Protein AF-A0A9E5YNF4-F1 (afdb_monomer_lite)

Structure (mmCIF, N/CA/C/O backbone):
data_AF-A0A9E5YNF4-F1
#
_entry.id   AF-A0A9E5YNF4-F1
#
loop_
_atom_site.group_PDB
_atom_site.id
_atom_site.type_symbol
_atom_site.label_atom_id
_atom_site.label_alt_id
_atom_site.label_comp_id
_atom_site.label_asym_id
_atom_site.label_entity_id
_atom_site.label_seq_id
_atom_site.pdbx_PDB_ins_code
_atom_site.Cartn_x
_atom_site.Cartn_y
_atom_site.Cartn_z
_atom_site.occupancy
_atom_site.B_iso_or_equiv
_atom_site.auth_seq_id
_atom_site.auth_comp_id
_atom_site.auth_asym_id
_atom_site.auth_atom_id
_atom_site.pdbx_PDB_model_num
ATOM 1 N N . MET A 1 1 ? 11.296 -11.080 -17.686 1.00 63.84 1 MET A N 1
ATOM 2 C CA . MET A 1 1 ? 10.671 -11.104 -16.338 1.00 63.84 1 MET A CA 1
ATOM 3 C C . MET A 1 1 ? 10.098 -12.487 -16.003 1.00 63.84 1 MET A C 1
ATOM 5 O O . MET A 1 1 ? 9.251 -12.990 -16.740 1.00 63.84 1 MET A O 1
ATOM 9 N N . ASN A 1 2 ? 10.604 -13.131 -14.949 1.00 72.62 2 ASN A N 1
ATOM 10 C CA . ASN A 1 2 ? 10.258 -14.499 -14.532 1.00 72.62 2 ASN A CA 1
ATOM 11 C C . ASN A 1 2 ? 9.331 -14.498 -13.288 1.00 72.62 2 ASN A C 1
ATOM 13 O O . ASN A 1 2 ? 9.067 -13.458 -12.692 1.00 72.62 2 ASN A O 1
ATOM 17 N N . ILE A 1 3 ? 8.833 -15.669 -12.870 1.00 79.69 3 ILE A N 1
ATOM 18 C CA . ILE A 1 3 ? 8.015 -15.821 -11.646 1.00 79.69 3 ILE A CA 1
ATOM 19 C C . ILE A 1 3 ? 8.727 -15.280 -10.386 1.00 79.69 3 ILE A C 1
ATOM 21 O O . ILE A 1 3 ? 8.069 -14.812 -9.458 1.00 79.69 3 ILE A O 1
ATOM 25 N N . ASN A 1 4 ? 10.065 -15.300 -10.358 1.00 82.00 4 ASN A N 1
ATOM 26 C CA . ASN A 1 4 ? 10.850 -14.837 -9.216 1.00 82.00 4 ASN A CA 1
ATOM 27 C C . ASN A 1 4 ? 10.740 -13.322 -9.036 1.00 82.00 4 ASN A C 1
ATOM 29 O O . ASN A 1 4 ? 10.733 -12.870 -7.899 1.00 82.00 4 ASN A O 1
ATOM 33 N N . ASP A 1 5 ? 10.573 -12.554 -10.113 1.00 79.50 5 ASP A N 1
ATOM 34 C CA . ASP A 1 5 ? 10.399 -11.099 -10.046 1.00 79.50 5 ASP A CA 1
ATOM 35 C C . ASP A 1 5 ? 9.071 -10.716 -9.379 1.00 79.50 5 ASP A C 1
ATOM 37 O O . ASP A 1 5 ? 9.004 -9.765 -8.600 1.00 79.50 5 ASP A O 1
ATOM 41 N N . ILE A 1 6 ? 8.016 -11.498 -9.632 1.00 84.50 6 ILE A N 1
ATOM 42 C CA . ILE A 1 6 ? 6.702 -11.331 -8.994 1.00 84.50 6 ILE A CA 1
ATOM 43 C C . ILE A 1 6 ? 6.773 -11.729 -7.517 1.00 84.50 6 ILE A C 1
ATOM 45 O O . ILE A 1 6 ? 6.247 -11.020 -6.660 1.00 84.50 6 ILE A O 1
ATOM 49 N N . LEU A 1 7 ? 7.437 -12.847 -7.204 1.00 87.75 7 LEU A N 1
ATOM 50 C CA . LEU A 1 7 ? 7.626 -13.299 -5.823 1.00 87.75 7 LEU A CA 1
ATOM 51 C C . LEU A 1 7 ? 8.482 -12.316 -5.018 1.00 87.75 7 LEU A C 1
ATOM 53 O O . LEU A 1 7 ? 8.137 -11.988 -3.883 1.00 87.75 7 LEU A O 1
ATOM 57 N N . LEU A 1 8 ? 9.564 -11.814 -5.614 1.00 89.25 8 LEU A N 1
ATOM 58 C CA . LEU A 1 8 ? 10.432 -10.806 -5.020 1.00 89.25 8 LEU A CA 1
ATOM 59 C C . LEU A 1 8 ? 9.671 -9.496 -4.815 1.00 89.25 8 LEU A C 1
ATOM 61 O O . LEU A 1 8 ? 9.713 -8.946 -3.719 1.00 89.25 8 LEU A O 1
ATOM 65 N N . GLY A 1 9 ? 8.926 -9.034 -5.823 1.00 91.31 9 GLY A N 1
ATOM 66 C CA . GLY A 1 9 ? 8.066 -7.858 -5.713 1.00 91.31 9 GLY A CA 1
ATOM 67 C C . GLY A 1 9 ? 7.048 -8.001 -4.583 1.00 91.31 9 GLY A C 1
ATOM 68 O O . GLY A 1 9 ? 6.953 -7.124 -3.725 1.00 91.31 9 GLY A O 1
ATOM 69 N N . GLY A 1 10 ? 6.350 -9.137 -4.511 1.00 93.00 10 GLY A N 1
ATOM 70 C CA . GLY A 1 10 ? 5.422 -9.445 -3.424 1.00 93.00 10 GLY A CA 1
ATOM 71 C C . GLY A 1 10 ? 6.093 -9.440 -2.048 1.00 93.00 10 GLY A C 1
ATOM 72 O O . GLY A 1 10 ? 5.582 -8.815 -1.119 1.00 93.00 10 GLY A O 1
ATOM 73 N N . GLY A 1 11 ? 7.263 -10.072 -1.922 1.00 93.94 11 GLY A N 1
ATOM 74 C CA . GLY A 1 11 ? 8.047 -10.093 -0.685 1.00 93.94 11 GLY A CA 1
ATOM 75 C C . GLY A 1 11 ? 8.510 -8.703 -0.246 1.00 93.94 11 GLY A C 1
ATOM 76 O O . GLY A 1 11 ? 8.335 -8.337 0.916 1.00 93.94 11 GLY A O 1
ATOM 77 N N . VAL A 1 12 ? 9.031 -7.896 -1.174 1.00 94.19 12 VAL A N 1
ATOM 78 C CA . VAL A 1 12 ? 9.398 -6.491 -0.929 1.00 94.19 12 VAL A CA 1
ATOM 79 C C . VAL A 1 12 ? 8.176 -5.688 -0.491 1.00 94.19 12 VAL A C 1
ATOM 81 O O . VAL A 1 12 ? 8.258 -4.930 0.473 1.00 94.19 12 VAL A O 1
ATOM 84 N N . GLY A 1 13 ? 7.029 -5.890 -1.142 1.00 95.81 13 GLY A N 1
ATOM 85 C CA . GLY A 1 13 ? 5.778 -5.241 -0.770 1.00 95.81 13 GLY A CA 1
ATOM 86 C C . GLY A 1 13 ? 5.359 -5.557 0.669 1.00 95.81 13 GLY A C 1
ATOM 87 O O . GLY A 1 13 ? 5.119 -4.647 1.462 1.00 95.81 13 GLY A O 1
ATOM 88 N N . VAL A 1 14 ? 5.347 -6.835 1.051 1.00 96.31 14 VAL A N 1
ATOM 89 C CA . VAL A 1 14 ? 5.034 -7.247 2.431 1.00 96.31 14 VAL A CA 1
ATOM 90 C C . VAL A 1 14 ? 6.028 -6.667 3.434 1.00 96.31 14 VAL A C 1
ATOM 92 O O . VAL A 1 14 ? 5.612 -6.204 4.493 1.00 96.31 14 VAL A O 1
ATOM 95 N N . LEU A 1 15 ? 7.327 -6.662 3.119 1.00 95.69 15 LEU A N 1
ATOM 96 C CA . LEU A 1 15 ? 8.353 -6.106 4.003 1.00 95.69 15 LEU A CA 1
ATOM 97 C C . LEU A 1 15 ? 8.167 -4.604 4.222 1.00 95.69 15 LEU A C 1
ATOM 99 O O . LEU A 1 15 ? 8.231 -4.149 5.361 1.00 95.69 15 LEU A O 1
ATOM 103 N N . ILE A 1 16 ? 7.904 -3.838 3.162 1.00 95.19 16 ILE A N 1
ATOM 104 C CA . ILE A 1 16 ? 7.640 -2.399 3.276 1.00 95.19 16 ILE A CA 1
ATOM 105 C C . ILE A 1 16 ? 6.384 -2.161 4.115 1.00 95.19 16 ILE A C 1
ATOM 107 O O . ILE A 1 16 ? 6.429 -1.366 5.050 1.00 95.19 16 ILE A O 1
ATOM 111 N N . ALA A 1 17 ? 5.294 -2.881 3.841 1.00 94.94 17 ALA A N 1
ATOM 112 C CA . ALA A 1 17 ? 4.068 -2.784 4.630 1.00 94.94 17 ALA A CA 1
ATOM 113 C C . ALA A 1 17 ? 4.311 -3.131 6.112 1.00 94.94 17 ALA A C 1
ATOM 115 O O . ALA A 1 17 ? 3.874 -2.425 7.016 1.00 94.94 17 ALA A O 1
ATOM 116 N N . LEU A 1 18 ? 5.095 -4.173 6.396 1.00 94.44 18 LEU A N 1
ATOM 117 C CA . LEU A 1 18 ? 5.461 -4.523 7.766 1.00 94.44 18 LEU A CA 1
ATOM 118 C C . LEU A 1 18 ? 6.258 -3.403 8.450 1.00 94.44 18 LEU A C 1
ATOM 120 O O . LEU A 1 18 ? 5.953 -3.056 9.590 1.00 94.44 18 LEU A O 1
ATOM 124 N N . LEU A 1 19 ? 7.246 -2.819 7.763 1.00 93.12 19 LEU A N 1
ATOM 125 C CA . LEU A 1 19 ? 8.035 -1.693 8.277 1.00 93.12 19 LEU A CA 1
ATOM 126 C C . LEU A 1 19 ? 7.153 -0.478 8.581 1.00 93.12 19 LEU A C 1
ATOM 128 O O . LEU A 1 19 ? 7.308 0.153 9.626 1.00 93.12 19 LEU A O 1
ATOM 132 N N . LEU A 1 20 ? 6.206 -0.185 7.692 1.00 91.31 20 LEU A N 1
ATOM 133 C CA . LEU A 1 20 ? 5.230 0.888 7.844 1.00 91.31 20 LEU A CA 1
ATOM 134 C C . LEU A 1 20 ? 4.258 0.639 9.009 1.00 91.31 20 LEU A C 1
ATOM 136 O O . LEU A 1 20 ? 3.861 1.588 9.684 1.00 91.31 20 LEU A O 1
ATOM 140 N N . ALA A 1 21 ? 3.943 -0.619 9.315 1.00 89.94 21 ALA A N 1
ATOM 141 C CA . ALA A 1 21 ? 3.097 -0.991 10.445 1.00 89.94 21 ALA A CA 1
ATOM 142 C C . ALA A 1 21 ? 3.811 -0.951 11.814 1.00 89.94 21 ALA A C 1
ATOM 144 O O . ALA A 1 21 ? 3.140 -0.879 12.848 1.00 89.94 21 ALA A O 1
ATOM 145 N N . LEU A 1 22 ? 5.153 -0.977 11.860 1.00 88.62 22 LEU A N 1
ATOM 146 C CA . LEU A 1 22 ? 5.916 -1.029 13.118 1.00 88.62 22 LEU A CA 1
ATOM 147 C C . LEU A 1 22 ? 5.548 0.073 14.126 1.00 88.62 22 LEU A C 1
ATOM 149 O O . LEU A 1 22 ? 5.360 -0.261 15.297 1.00 88.62 22 LEU A O 1
ATOM 153 N N . PRO A 1 23 ? 5.406 1.361 13.749 1.00 83.88 23 PRO A N 1
ATOM 154 C CA . PRO A 1 23 ? 5.034 2.404 14.702 1.00 83.88 23 PRO A CA 1
ATOM 155 C C . PRO A 1 23 ? 3.694 2.126 15.393 1.00 83.88 23 PRO A C 1
ATOM 157 O O . PRO A 1 23 ? 3.573 2.345 16.598 1.00 83.88 23 PRO A O 1
ATOM 160 N N . ALA A 1 24 ? 2.710 1.600 14.657 1.00 81.75 24 ALA A N 1
ATOM 161 C CA . ALA A 1 24 ? 1.410 1.231 15.210 1.00 81.75 24 ALA A CA 1
ATOM 162 C C . ALA A 1 24 ? 1.519 0.015 16.144 1.00 81.75 24 ALA A C 1
ATOM 164 O O . ALA A 1 24 ? 0.991 0.047 17.255 1.00 81.75 24 ALA A O 1
ATOM 165 N N . LEU A 1 25 ? 2.298 -1.004 15.760 1.00 83.31 25 LEU A N 1
ATOM 166 C CA . LEU A 1 25 ? 2.580 -2.165 16.612 1.00 83.31 25 LEU A CA 1
ATOM 167 C C . LEU A 1 25 ? 3.254 -1.760 17.932 1.00 83.31 25 LEU A C 1
ATOM 169 O O . LEU A 1 25 ? 2.829 -2.185 19.007 1.00 83.31 25 LEU A O 1
ATOM 173 N N . PHE A 1 26 ? 4.267 -0.891 17.878 1.00 83.19 26 PHE A N 1
ATOM 174 C CA . PHE A 1 26 ? 4.930 -0.379 19.079 1.00 83.19 26 PHE A CA 1
ATOM 175 C C . PHE A 1 26 ? 4.004 0.495 19.933 1.00 83.19 26 PHE A C 1
ATOM 177 O O . PHE A 1 26 ? 4.095 0.457 21.164 1.00 83.19 26 PHE A O 1
ATOM 184 N N . ALA A 1 27 ? 3.125 1.289 19.318 1.00 78.50 27 ALA A N 1
ATOM 185 C CA . ALA A 1 27 ? 2.148 2.099 20.042 1.00 78.50 27 ALA A CA 1
ATOM 186 C C . ALA A 1 27 ? 1.145 1.228 20.819 1.00 78.50 27 ALA A C 1
ATOM 188 O O . ALA A 1 27 ? 0.874 1.521 21.991 1.00 78.50 27 ALA A O 1
ATOM 189 N N . GLU A 1 28 ? 0.670 0.138 20.209 1.00 77.00 28 GLU A N 1
ATOM 190 C CA . GLU A 1 28 ? -0.210 -0.839 20.856 1.00 77.00 28 GLU A CA 1
ATOM 191 C C . GLU A 1 28 ? 0.503 -1.577 21.996 1.00 77.00 28 GLU A C 1
ATOM 193 O O . GLU A 1 28 ? -0.007 -1.638 23.117 1.00 77.00 28 GLU A O 1
ATOM 198 N N . MET A 1 29 ? 1.718 -2.090 21.758 1.00 78.06 29 MET A N 1
ATOM 199 C CA . MET A 1 29 ? 2.494 -2.805 22.784 1.00 78.06 29 MET A CA 1
ATOM 200 C C . MET A 1 29 ? 2.724 -1.952 24.037 1.00 78.06 29 MET A C 1
ATOM 202 O O . MET A 1 29 ? 2.690 -2.458 25.158 1.00 78.06 29 MET A O 1
ATOM 206 N N . ASN A 1 30 ? 2.915 -0.645 23.853 1.00 75.50 30 ASN A N 1
ATOM 207 C CA . ASN A 1 30 ? 3.113 0.305 24.944 1.00 75.50 30 ASN A CA 1
ATOM 208 C C . ASN A 1 30 ? 1.797 0.836 25.545 1.00 75.50 30 ASN A C 1
ATOM 210 O O . ASN A 1 30 ? 1.842 1.759 26.361 1.00 75.50 30 ASN A O 1
ATOM 214 N N . ARG A 1 31 ? 0.633 0.291 25.146 1.00 65.38 31 ARG A N 1
ATOM 215 C CA . ARG A 1 31 ? -0.723 0.722 25.550 1.00 65.38 31 ARG A CA 1
ATOM 216 C C . ARG A 1 31 ? -0.991 2.222 25.357 1.00 65.38 31 ARG A C 1
ATOM 218 O O . ARG A 1 31 ? -1.892 2.782 25.981 1.00 65.38 31 ARG A O 1
ATOM 225 N N . LYS A 1 32 ? -0.214 2.894 24.501 1.00 56.78 32 LYS A N 1
ATOM 226 C CA . LYS A 1 32 ? -0.373 4.328 24.211 1.00 56.78 32 LYS A CA 1
ATOM 227 C C . LYS A 1 32 ? -1.483 4.592 23.188 1.00 56.78 32 LYS A C 1
ATOM 229 O O . LYS A 1 32 ? -1.906 5.736 23.065 1.00 56.78 32 LYS A O 1
ATOM 234 N N . ALA A 1 33 ? -1.978 3.554 22.513 1.00 51.44 33 ALA A N 1
ATOM 235 C CA . ALA A 1 33 ? -3.025 3.639 21.494 1.00 51.44 33 ALA A CA 1
ATOM 236 C C . ALA A 1 33 ? -4.463 3.758 22.051 1.00 51.44 33 ALA A C 1
ATOM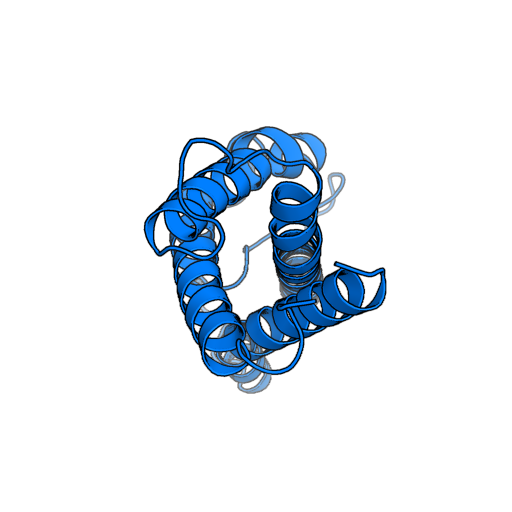 238 O O . ALA A 1 33 ? -5.370 4.123 21.314 1.00 51.44 33 ALA A O 1
ATOM 239 N N . HIS A 1 34 ? -4.693 3.572 23.361 1.00 45.09 34 HIS A N 1
ATOM 240 C CA . HIS A 1 34 ? -6.039 3.575 23.973 1.00 45.09 34 HIS A CA 1
ATOM 241 C C . HIS A 1 34 ? -6.788 4.928 23.989 1.00 45.09 34 HIS A C 1
ATOM 243 O O . HIS A 1 34 ? -7.777 5.083 24.707 1.00 45.09 34 HIS A O 1
ATOM 249 N N . LYS A 1 35 ? -6.354 5.937 23.228 1.00 42.25 35 LYS A N 1
ATOM 250 C CA . LYS A 1 35 ? -7.050 7.228 23.135 1.00 42.25 35 LYS A CA 1
ATOM 251 C C . LYS A 1 35 ? -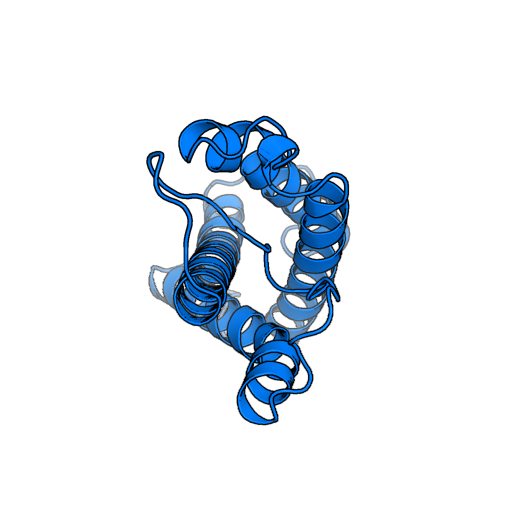7.171 7.708 21.691 1.00 42.25 35 LYS A C 1
ATOM 253 O O . LYS A 1 35 ? -6.535 8.687 21.322 1.00 42.25 35 LYS A O 1
ATOM 258 N N . GLY A 1 36 ? -8.021 7.031 20.916 1.00 42.78 36 GLY A N 1
ATOM 259 C CA . GLY A 1 36 ? -8.704 7.597 19.741 1.00 42.78 36 GLY A CA 1
ATOM 260 C C . GLY A 1 36 ? -7.803 8.222 18.676 1.00 42.78 36 GLY A C 1
ATOM 261 O O . GLY A 1 36 ? -8.202 9.195 18.039 1.00 42.78 36 GLY A O 1
ATOM 262 N N . GLY A 1 37 ? -6.577 7.723 18.536 1.00 46.28 37 GLY A N 1
ATOM 263 C CA . GLY A 1 37 ? -5.603 8.239 17.591 1.00 46.28 37 GLY A CA 1
ATOM 264 C C . GLY A 1 37 ? -5.473 7.285 16.422 1.00 46.28 37 GLY A C 1
ATOM 265 O O . GLY A 1 37 ? -4.830 6.251 16.569 1.00 46.28 37 GLY A O 1
ATOM 266 N N . SER A 1 38 ? -6.059 7.675 15.292 1.00 51.53 38 SER A N 1
ATOM 267 C CA . SER A 1 38 ? -5.855 7.073 13.976 1.00 51.53 38 SER A CA 1
ATOM 268 C C . SER A 1 38 ? -4.394 6.645 13.794 1.00 51.53 38 SER A C 1
ATOM 270 O O . SER A 1 38 ? -3.452 7.448 13.873 1.00 51.53 38 SER A O 1
ATOM 272 N N . HIS A 1 39 ? -4.187 5.346 13.593 1.00 61.22 39 HIS A N 1
ATOM 273 C CA . HIS A 1 39 ? -2.919 4.858 13.090 1.00 61.22 39 HIS A CA 1
ATOM 274 C C . HIS A 1 39 ? -2.875 5.264 11.622 1.00 61.22 39 HIS A C 1
ATOM 276 O O . HIS A 1 39 ? -3.347 4.523 10.779 1.00 61.22 39 HIS A O 1
ATOM 282 N N . ILE A 1 40 ? -2.286 6.424 11.311 1.00 56.38 40 ILE A N 1
ATOM 283 C CA . ILE A 1 40 ? -2.206 7.011 9.951 1.00 56.38 40 ILE A CA 1
ATOM 284 C C . ILE A 1 40 ? -1.792 5.996 8.858 1.00 56.38 40 ILE A C 1
ATOM 286 O O . ILE A 1 40 ? -2.030 6.219 7.673 1.00 56.38 40 ILE A O 1
ATOM 290 N N . VAL A 1 41 ? -1.163 4.888 9.255 1.00 67.75 41 VAL A N 1
ATOM 291 C CA . VAL A 1 41 ? -0.578 3.868 8.387 1.00 67.75 41 VAL A CA 1
ATOM 292 C C . VAL A 1 41 ? -1.358 2.539 8.359 1.00 67.75 41 VAL A C 1
ATOM 294 O O . VAL A 1 41 ? -1.166 1.738 7.443 1.00 67.75 41 VAL A O 1
ATOM 297 N N . LEU A 1 42 ? -2.243 2.279 9.328 1.00 76.62 42 LEU A N 1
ATOM 298 C CA . LEU A 1 42 ? -3.059 1.062 9.379 1.00 76.62 42 LEU A CA 1
ATOM 299 C C . LEU A 1 42 ? -4.544 1.423 9.286 1.00 76.62 42 LEU A C 1
ATOM 301 O O . LEU A 1 42 ? -4.993 2.271 10.048 1.00 76.62 42 LEU A O 1
ATOM 305 N N . PRO A 1 43 ? -5.324 0.757 8.417 1.00 71.56 43 PRO A N 1
ATOM 306 C CA . PRO A 1 43 ? -6.757 0.992 8.362 1.00 71.56 43 PRO A CA 1
ATOM 307 C C . PRO A 1 43 ? -7.408 0.574 9.686 1.00 71.56 43 PRO A C 1
ATOM 309 O O . PRO A 1 43 ? -7.301 -0.583 10.102 1.00 71.56 43 PRO A O 1
ATOM 312 N N . ASP A 1 44 ? -8.084 1.521 10.330 1.00 73.94 44 ASP A N 1
ATOM 313 C CA . ASP A 1 44 ? -8.772 1.325 11.604 1.00 73.94 44 ASP A CA 1
ATOM 314 C C . ASP A 1 44 ? -10.182 0.734 11.397 1.00 73.94 44 ASP A C 1
ATOM 316 O O . ASP A 1 44 ? -11.169 1.443 11.183 1.00 73.94 44 ASP A O 1
ATOM 320 N N . VAL A 1 45 ? -10.265 -0.600 11.363 1.00 76.00 45 VAL A N 1
ATOM 321 C CA . VAL A 1 45 ? -11.503 -1.346 11.080 1.00 76.00 45 VAL A CA 1
ATOM 322 C C . VAL A 1 45 ? -12.139 -1.819 12.385 1.00 76.00 45 VAL A C 1
ATOM 324 O O . VAL A 1 45 ? -11.698 -2.798 12.981 1.00 76.00 45 VAL A O 1
ATOM 327 N N . HIS A 1 46 ? -13.219 -1.167 12.800 1.00 78.88 46 HIS A N 1
ATOM 328 C CA . HIS A 1 46 ? -13.925 -1.412 14.056 1.00 78.88 46 HIS A CA 1
ATOM 329 C C . HIS A 1 46 ? -15.037 -2.459 13.932 1.00 78.88 46 HIS A C 1
ATOM 331 O O . HIS A 1 46 ? -15.496 -3.020 14.938 1.00 78.88 46 HIS A O 1
ATOM 337 N N . SER A 1 47 ? -15.502 -2.727 12.711 1.00 76.81 47 SER A N 1
ATOM 338 C CA . SER A 1 47 ? -16.541 -3.716 12.451 1.00 76.81 47 SER A CA 1
ATOM 339 C C . SER A 1 47 ? -16.196 -4.640 11.288 1.00 76.81 47 SER A C 1
ATOM 341 O O . SER A 1 47 ? -15.679 -4.221 10.258 1.00 76.81 47 SER A O 1
ATOM 343 N N . PHE A 1 48 ? -16.493 -5.931 11.438 1.00 80.94 48 PHE A N 1
ATOM 344 C CA . PHE A 1 48 ? -16.324 -6.907 10.363 1.00 80.94 48 PHE A CA 1
ATOM 345 C C . PHE A 1 48 ? -17.454 -7.934 10.409 1.00 80.94 48 PHE A C 1
ATOM 347 O O . PHE A 1 48 ? -17.776 -8.470 11.471 1.00 80.94 48 PHE A O 1
ATOM 354 N N . LEU A 1 49 ? -18.095 -8.182 9.261 1.00 79.50 49 LEU A N 1
ATOM 355 C CA . LEU A 1 49 ? -19.221 -9.121 9.120 1.00 79.50 49 LEU A CA 1
ATOM 356 C C . LEU A 1 49 ? -20.359 -8.898 10.141 1.00 79.50 49 LEU A C 1
ATOM 358 O O . LEU A 1 49 ? -20.946 -9.844 10.662 1.00 79.50 49 LEU A O 1
ATOM 362 N N . GLY A 1 50 ? -20.667 -7.635 10.450 1.00 74.81 50 GLY A N 1
ATOM 363 C CA . GLY A 1 50 ? -21.745 -7.267 11.377 1.00 74.81 50 GLY A CA 1
ATOM 364 C C . GLY A 1 50 ? -21.402 -7.416 12.864 1.00 74.81 50 GLY A C 1
ATOM 365 O O . GLY A 1 50 ? -22.247 -7.124 13.711 1.00 74.81 50 GLY A O 1
ATOM 366 N N . ARG A 1 51 ? -20.172 -7.820 13.205 1.00 84.75 51 ARG A N 1
ATOM 367 C CA . ARG A 1 51 ? -19.673 -7.876 14.583 1.00 84.75 51 ARG A CA 1
ATOM 368 C C . ARG A 1 51 ? -18.745 -6.692 14.863 1.00 84.75 51 ARG A C 1
ATOM 370 O O . ARG A 1 51 ? -17.880 -6.371 14.052 1.00 84.75 51 ARG A O 1
ATOM 377 N N . LYS A 1 52 ? -18.900 -6.078 16.041 1.00 85.19 52 LYS A N 1
ATOM 378 C CA . LYS A 1 52 ? -17.923 -5.119 16.577 1.00 85.19 52 LYS A CA 1
ATOM 379 C C . LYS A 1 52 ? -16.684 -5.858 17.074 1.00 85.19 52 LYS A C 1
ATOM 381 O O . LYS A 1 52 ? -16.812 -6.852 17.796 1.00 85.19 52 LYS A O 1
ATOM 386 N N . LEU A 1 53 ? -15.522 -5.367 16.677 1.00 83.88 53 LEU A N 1
ATOM 387 C CA . LEU A 1 53 ? -14.228 -5.932 17.031 1.00 83.88 53 LEU A CA 1
ATOM 388 C C . LEU A 1 53 ? -13.717 -5.332 18.347 1.00 83.88 53 LEU A C 1
ATOM 390 O O . LEU A 1 53 ? -14.030 -4.193 18.690 1.00 83.88 53 LEU A O 1
ATOM 394 N N . GLN A 1 54 ? -12.959 -6.121 19.104 1.00 84.38 54 GLN A N 1
ATOM 395 C CA . GLN A 1 54 ? -12.157 -5.630 20.229 1.00 84.38 54 GLN A CA 1
ATOM 396 C C . GLN A 1 54 ? -10.881 -4.954 19.712 1.00 84.38 54 GLN A C 1
ATOM 398 O O . GLN A 1 54 ? -10.394 -5.336 18.656 1.00 84.38 54 GLN A O 1
ATOM 403 N N . ASP A 1 55 ? -10.268 -4.053 20.482 1.00 78.00 55 ASP A N 1
ATOM 404 C CA . ASP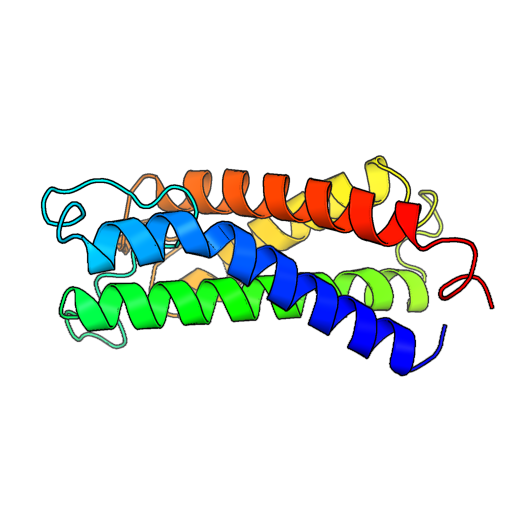 A 1 55 ? -9.057 -3.302 20.086 1.00 78.00 55 ASP A CA 1
ATOM 405 C C . ASP A 1 55 ? -7.951 -4.188 19.470 1.00 78.00 55 ASP A C 1
ATOM 407 O O . ASP A 1 55 ? -7.376 -3.879 18.429 1.00 78.00 55 ASP A O 1
ATOM 411 N N . ARG A 1 56 ? -7.707 -5.370 20.054 1.00 80.06 56 ARG A N 1
ATOM 412 C CA . ARG A 1 56 ? -6.729 -6.336 19.519 1.00 80.06 56 ARG A CA 1
ATOM 413 C C . ARG A 1 56 ? -7.141 -6.939 18.175 1.00 80.06 56 ARG A C 1
ATOM 415 O O . ARG A 1 56 ? -6.281 -7.233 17.350 1.00 80.06 56 ARG A O 1
ATOM 422 N N . GLU A 1 57 ? -8.436 -7.175 17.984 1.00 84.88 57 GLU A N 1
ATOM 423 C CA . GLU A 1 57 ? -9.000 -7.692 16.734 1.00 84.88 57 GLU A CA 1
ATOM 424 C C . GLU A 1 57 ? -8.949 -6.617 15.637 1.00 84.88 57 GLU A C 1
ATOM 426 O O . GLU A 1 57 ? -8.625 -6.943 14.497 1.00 84.88 57 GLU A O 1
ATOM 431 N N . VAL A 1 58 ? -9.185 -5.349 15.998 1.00 83.31 58 VAL A N 1
ATOM 432 C CA . VAL A 1 58 ? -9.042 -4.181 15.114 1.00 83.31 58 VAL A CA 1
ATOM 433 C C . VAL A 1 58 ? -7.610 -4.082 14.593 1.00 83.31 58 VAL A C 1
ATOM 435 O O . VAL A 1 58 ? -7.397 -4.080 13.381 1.00 83.31 58 VAL A O 1
ATOM 438 N N . LEU A 1 59 ? -6.613 -4.109 15.487 1.00 83.62 59 LEU A N 1
ATOM 439 C CA . LEU A 1 59 ? -5.207 -4.072 15.080 1.00 83.62 59 LEU A CA 1
ATOM 440 C C . LEU A 1 59 ? -4.831 -5.273 14.207 1.00 83.62 59 LEU A C 1
ATOM 442 O O . LEU A 1 59 ? -4.169 -5.104 13.185 1.00 83.62 59 LEU A O 1
ATOM 446 N N . ALA A 1 60 ? -5.225 -6.487 14.603 1.00 87.50 60 ALA A N 1
ATOM 447 C CA . ALA A 1 60 ? -4.885 -7.696 13.859 1.00 87.50 60 ALA A CA 1
ATOM 448 C C . ALA A 1 60 ? -5.476 -7.676 12.441 1.00 87.50 60 ALA A C 1
ATOM 450 O O . ALA A 1 60 ? -4.784 -8.025 11.482 1.00 87.50 60 ALA A O 1
ATOM 451 N N . LEU A 1 61 ? -6.731 -7.241 12.298 1.00 88.12 61 LEU A N 1
ATOM 452 C CA . LEU A 1 61 ? -7.390 -7.134 11.001 1.00 88.12 61 LEU A CA 1
ATOM 453 C C . LEU A 1 61 ? -6.807 -5.991 10.162 1.00 88.12 61 LEU A C 1
ATOM 455 O O . LEU A 1 61 ? -6.517 -6.201 8.985 1.00 88.12 61 LEU A O 1
ATOM 459 N N . GLY A 1 62 ? -6.582 -4.818 10.758 1.00 87.38 62 GLY A N 1
ATOM 460 C CA . GLY A 1 62 ? -5.956 -3.678 10.089 1.00 87.38 62 GLY A CA 1
ATOM 461 C C . GLY A 1 62 ? -4.554 -4.016 9.577 1.00 87.38 62 GLY A C 1
ATOM 462 O O . GLY A 1 62 ? -4.236 -3.759 8.415 1.00 87.38 62 GLY A O 1
ATOM 463 N N . LEU A 1 63 ? -3.748 -4.698 10.399 1.00 90.81 63 LEU A N 1
ATOM 464 C CA . LEU A 1 63 ? -2.438 -5.219 10.011 1.00 90.81 63 LEU A CA 1
ATOM 465 C C . LEU A 1 63 ? -2.552 -6.232 8.869 1.00 90.81 63 LEU A C 1
ATOM 467 O O . LEU A 1 63 ? -1.813 -6.128 7.895 1.00 90.81 63 LEU A O 1
ATOM 471 N N . LEU A 1 64 ? -3.472 -7.195 8.958 1.00 92.31 64 LEU A N 1
ATOM 472 C CA . LEU A 1 64 ? -3.668 -8.190 7.904 1.00 92.31 64 LEU A CA 1
ATOM 473 C C . LEU A 1 64 ? -4.034 -7.527 6.570 1.00 92.31 64 LEU A C 1
ATOM 475 O O . LEU A 1 64 ? -3.417 -7.831 5.551 1.00 92.31 64 LEU A O 1
ATOM 479 N N . ILE A 1 65 ? -4.997 -6.602 6.574 1.00 90.81 65 ILE A N 1
ATOM 480 C CA . ILE A 1 65 ? -5.408 -5.854 5.379 1.00 90.81 65 ILE A CA 1
ATOM 481 C C . ILE A 1 65 ? -4.225 -5.062 4.818 1.00 90.81 65 ILE A C 1
ATOM 483 O O . ILE A 1 65 ? -3.986 -5.102 3.614 1.00 90.81 65 ILE A O 1
ATOM 487 N N . HIS A 1 66 ? -3.460 -4.387 5.675 1.00 93.12 66 HIS A N 1
ATOM 488 C CA . HIS A 1 66 ? -2.295 -3.608 5.270 1.00 93.12 66 HIS A CA 1
ATOM 489 C C . HIS A 1 66 ? -1.195 -4.480 4.640 1.00 93.12 66 HIS A C 1
ATOM 491 O O . HIS A 1 66 ? -0.680 -4.153 3.571 1.00 93.12 66 HIS A O 1
ATOM 497 N N . LEU A 1 67 ? -0.875 -5.628 5.245 1.00 95.12 67 LEU A N 1
ATOM 498 C CA . LEU A 1 67 ? 0.104 -6.575 4.703 1.00 95.12 67 LEU A CA 1
ATOM 499 C C . LEU A 1 67 ? -0.363 -7.181 3.374 1.00 95.12 67 LEU A C 1
ATOM 501 O O . LEU A 1 67 ? 0.439 -7.313 2.450 1.00 95.12 67 LEU A O 1
ATOM 505 N N . LEU A 1 68 ? -1.651 -7.514 3.250 1.00 95.38 68 LEU A N 1
ATOM 506 C CA . LEU A 1 68 ? -2.231 -8.003 1.997 1.00 95.38 68 LEU A CA 1
ATOM 507 C C . LEU A 1 68 ? -2.250 -6.922 0.912 1.00 95.38 68 LEU A C 1
ATOM 509 O O . LEU A 1 68 ? -1.986 -7.229 -0.249 1.00 95.38 68 LEU A O 1
ATOM 513 N N . ALA A 1 69 ? -2.511 -5.664 1.271 1.00 94.12 69 ALA A N 1
ATOM 514 C CA . ALA A 1 69 ? -2.402 -4.538 0.350 1.00 94.12 69 ALA A CA 1
ATOM 515 C C . ALA A 1 69 ? -0.952 -4.354 -0.118 1.00 94.12 69 ALA A C 1
ATOM 517 O O . ALA A 1 69 ? -0.716 -4.171 -1.312 1.00 94.12 69 ALA A O 1
ATOM 518 N N . GLY A 1 70 ? 0.020 -4.486 0.790 1.00 96.12 70 GLY A N 1
ATOM 519 C CA . GLY A 1 70 ? 1.442 -4.458 0.462 1.00 96.12 70 GLY A CA 1
ATOM 520 C C . GLY A 1 70 ? 1.865 -5.592 -0.473 1.00 96.12 70 GLY A C 1
ATOM 521 O O . GLY A 1 70 ? 2.513 -5.343 -1.491 1.00 96.12 70 GLY A O 1
ATOM 522 N N . LEU A 1 71 ? 1.438 -6.823 -0.174 1.00 96.56 71 LEU A N 1
ATOM 523 C CA . LEU A 1 71 ? 1.632 -7.990 -1.036 1.00 96.56 71 LEU A CA 1
ATOM 524 C C . LEU A 1 71 ? 1.030 -7.754 -2.422 1.00 96.56 71 LEU A C 1
ATOM 526 O O . LEU A 1 71 ? 1.708 -7.940 -3.429 1.00 96.56 71 LEU A O 1
ATOM 530 N N . GLY A 1 72 ? -0.233 -7.327 -2.468 1.00 96.00 72 GLY A N 1
ATOM 531 C CA . GLY A 1 72 ? -0.949 -7.039 -3.703 1.00 96.00 72 GLY A CA 1
ATOM 532 C C . GLY A 1 72 ? -0.217 -5.993 -4.532 1.00 96.00 72 GLY A C 1
ATOM 533 O O . GLY A 1 72 ? 0.056 -6.232 -5.702 1.00 96.00 72 GLY A O 1
ATOM 534 N N . TYR A 1 73 ? 0.184 -4.877 -3.925 1.00 95.44 73 TYR A N 1
ATOM 535 C CA . TYR A 1 73 ? 0.959 -3.839 -4.603 1.00 95.44 73 TYR A CA 1
ATOM 536 C C . TYR A 1 73 ? 2.248 -4.406 -5.217 1.00 95.44 73 TYR A C 1
ATOM 538 O O . TYR A 1 73 ? 2.517 -4.206 -6.403 1.00 95.44 73 TYR A O 1
ATOM 546 N N . GLY A 1 74 ? 3.015 -5.157 -4.422 1.00 93.50 74 GLY A N 1
ATOM 547 C CA . GLY A 1 74 ? 4.287 -5.746 -4.829 1.00 93.50 74 GLY A CA 1
ATOM 548 C C . GLY A 1 74 ? 4.174 -6.829 -5.905 1.00 93.50 74 GLY A C 1
ATOM 549 O O . GLY A 1 74 ? 5.083 -6.971 -6.716 1.00 93.50 74 GLY A O 1
ATOM 550 N N . VAL A 1 75 ? 3.061 -7.564 -5.949 1.00 94.38 75 VAL A N 1
ATOM 551 C CA . VAL A 1 75 ? 2.769 -8.578 -6.977 1.00 94.38 75 VAL A CA 1
ATOM 552 C C . VAL A 1 75 ? 2.232 -7.935 -8.253 1.00 94.38 75 VAL A C 1
ATOM 554 O O . VAL A 1 75 ? 2.683 -8.248 -9.356 1.00 94.38 75 VAL A O 1
ATOM 557 N N . PHE A 1 76 ? 1.257 -7.035 -8.119 1.00 94.56 76 PHE A N 1
ATOM 558 C CA . PHE A 1 76 ? 0.537 -6.489 -9.261 1.00 94.56 76 PHE A CA 1
ATOM 559 C C . PHE A 1 76 ? 1.360 -5.459 -10.030 1.00 94.56 76 PHE A C 1
ATOM 561 O O . PHE A 1 76 ? 1.227 -5.406 -11.250 1.00 94.56 76 PHE A O 1
ATOM 568 N N . PHE A 1 77 ? 2.245 -4.687 -9.388 1.00 92.38 77 PHE A N 1
ATOM 569 C CA . PHE A 1 77 ? 3.055 -3.718 -10.129 1.00 92.38 77 PHE A CA 1
ATOM 570 C C . PHE A 1 77 ? 3.970 -4.398 -11.168 1.00 92.38 77 PHE A C 1
ATOM 572 O O . PHE A 1 77 ? 3.797 -4.118 -12.357 1.00 92.38 77 PHE A O 1
ATOM 579 N N . PRO A 1 78 ? 4.847 -5.360 -10.812 1.00 89.94 78 PRO A N 1
ATOM 580 C CA . PRO A 1 78 ? 5.628 -6.099 -11.805 1.00 89.94 78 PRO A CA 1
ATOM 581 C C . PRO A 1 78 ? 4.745 -6.829 -12.825 1.00 89.94 78 PRO A C 1
ATOM 583 O O . PRO A 1 78 ? 5.054 -6.832 -14.015 1.00 89.94 78 PRO A O 1
ATOM 586 N N . LEU A 1 79 ? 3.612 -7.401 -12.399 1.00 90.31 79 LEU A N 1
ATOM 587 C CA . LEU A 1 79 ? 2.686 -8.058 -13.324 1.00 90.31 79 LEU A CA 1
ATOM 588 C C . LEU A 1 79 ? 2.163 -7.087 -14.394 1.00 90.31 79 LEU A C 1
ATOM 590 O O . LEU A 1 79 ? 2.095 -7.447 -15.567 1.00 90.31 79 LEU A O 1
ATOM 594 N N . THR A 1 80 ? 1.841 -5.841 -14.031 1.00 90.88 80 THR A N 1
ATOM 595 C CA . THR A 1 80 ? 1.408 -4.842 -15.021 1.00 90.88 80 THR A CA 1
ATOM 596 C C . THR A 1 80 ? 2.511 -4.467 -16.014 1.00 90.88 80 THR A C 1
ATOM 598 O O . THR A 1 80 ? 2.217 -4.205 -17.182 1.00 90.88 80 THR A O 1
ATOM 601 N N . VAL A 1 81 ? 3.777 -4.501 -15.587 1.00 87.56 81 VAL A N 1
ATOM 602 C CA . VAL A 1 81 ? 4.936 -4.350 -16.480 1.00 87.56 81 VAL A CA 1
ATOM 603 C C . VAL A 1 81 ? 5.021 -5.519 -17.453 1.00 87.56 81 VAL A C 1
ATOM 605 O O . VAL A 1 81 ? 5.106 -5.295 -18.659 1.00 87.56 81 VAL A O 1
ATOM 608 N N . GLN A 1 82 ? 4.906 -6.752 -16.960 1.00 85.44 82 GLN A N 1
ATOM 609 C CA . GLN A 1 82 ? 4.940 -7.950 -17.799 1.00 85.44 82 GLN A CA 1
ATOM 610 C C . GLN A 1 82 ? 3.806 -7.983 -18.835 1.00 85.44 82 GLN A C 1
ATOM 612 O O . GLN A 1 82 ? 4.009 -8.432 -19.960 1.00 85.44 82 GLN A O 1
ATOM 617 N N . LEU A 1 83 ? 2.619 -7.499 -18.468 1.00 88.31 83 LEU A N 1
ATOM 618 C CA . LEU A 1 83 ? 1.451 -7.439 -19.349 1.00 88.31 83 LEU A CA 1
ATOM 619 C C . LEU A 1 83 ? 1.486 -6.260 -20.339 1.00 88.31 83 LEU A C 1
ATOM 621 O O . LEU A 1 83 ? 0.567 -6.119 -21.142 1.00 88.31 83 LEU A O 1
ATOM 625 N N . GLY A 1 84 ? 2.522 -5.415 -20.302 1.00 86.25 84 GLY A N 1
ATOM 626 C CA . GLY A 1 84 ? 2.679 -4.305 -21.242 1.00 86.25 84 GLY A CA 1
ATOM 627 C C . GLY A 1 84 ? 1.724 -3.132 -20.999 1.00 86.25 84 GLY A C 1
ATOM 628 O O . GLY A 1 84 ? 1.449 -2.367 -21.920 1.00 86.25 84 GLY A O 1
ATOM 629 N N . PHE A 1 85 ? 1.218 -2.940 -19.776 1.00 86.75 85 PHE A N 1
ATOM 630 C CA . PHE A 1 85 ? 0.358 -1.783 -19.478 1.00 86.75 85 PHE A CA 1
ATOM 631 C C . PHE A 1 85 ? 1.100 -0.444 -19.590 1.00 86.75 85 PHE A C 1
ATOM 633 O O . PHE A 1 85 ? 0.490 0.586 -19.869 1.00 86.75 85 PHE A O 1
ATOM 640 N N . TRP A 1 86 ? 2.422 -0.461 -19.424 1.00 86.12 86 TRP A N 1
ATOM 641 C CA . TRP A 1 86 ? 3.284 0.720 -19.445 1.00 86.12 86 TRP A CA 1
ATOM 642 C C . TRP A 1 86 ? 3.954 0.930 -20.814 1.00 86.12 86 TRP A C 1
ATOM 644 O O . TRP A 1 86 ? 5.067 1.413 -20.908 1.00 86.12 86 TRP A O 1
ATOM 654 N N . VAL A 1 87 ? 3.311 0.561 -21.925 1.00 79.06 87 VAL A N 1
ATOM 655 C CA . VAL A 1 87 ? 3.901 0.798 -23.265 1.00 79.06 87 VAL A CA 1
ATOM 656 C C . VAL A 1 87 ? 4.015 2.296 -23.584 1.00 79.06 87 VAL A C 1
ATOM 658 O O . VAL A 1 87 ? 4.927 2.712 -24.290 1.00 79.06 87 VAL A O 1
ATOM 661 N N . GLN A 1 88 ? 3.105 3.115 -23.050 1.00 83.38 88 GLN A N 1
ATOM 662 C CA . GLN A 1 88 ? 3.067 4.566 -23.287 1.00 83.38 88 GLN A CA 1
ATOM 663 C C . GLN A 1 88 ? 3.834 5.383 -22.231 1.00 83.38 88 GLN A C 1
ATOM 665 O O . GLN A 1 88 ? 3.966 6.596 -22.370 1.00 83.38 88 GLN A O 1
ATOM 670 N N . ILE A 1 89 ? 4.297 4.745 -21.153 1.00 83.00 89 ILE A N 1
ATOM 671 C CA . ILE A 1 89 ? 4.979 5.386 -20.020 1.00 83.00 89 ILE A CA 1
ATOM 672 C C . ILE A 1 89 ? 6.137 4.481 -19.628 1.00 83.00 89 ILE A C 1
ATOM 674 O O . ILE A 1 89 ? 5.897 3.323 -19.345 1.00 83.00 89 ILE A O 1
ATOM 678 N N . GLU A 1 90 ? 7.366 4.980 -19.536 1.00 84.19 90 GLU A N 1
ATOM 679 C CA . GLU A 1 90 ? 8.512 4.157 -19.129 1.00 84.19 90 GLU A CA 1
ATOM 680 C C . GLU A 1 90 ? 8.220 3.347 -17.847 1.00 84.19 90 GLU A C 1
ATOM 682 O O . GLU A 1 90 ? 7.854 3.906 -16.805 1.00 84.19 90 GLU A O 1
ATOM 687 N N . ALA A 1 91 ? 8.341 2.018 -17.932 1.00 84.62 91 ALA A N 1
ATOM 688 C CA . ALA A 1 91 ? 8.147 1.126 -16.793 1.00 84.62 91 ALA A CA 1
ATOM 689 C C . ALA A 1 91 ? 9.162 1.447 -15.686 1.00 84.62 91 ALA A C 1
ATOM 691 O O . ALA A 1 91 ? 10.293 1.817 -15.975 1.00 84.62 91 ALA A O 1
ATOM 692 N N . TYR A 1 92 ? 8.759 1.314 -14.420 1.00 85.44 92 TYR A N 1
ATOM 693 C CA . TYR A 1 92 ? 9.572 1.669 -13.242 1.00 85.44 92 TYR A CA 1
ATOM 694 C C . TYR A 1 92 ? 9.957 3.156 -13.121 1.00 85.44 92 TYR A C 1
ATOM 696 O O . TYR A 1 92 ? 10.588 3.550 -12.139 1.00 85.44 92 TYR A O 1
ATOM 704 N N . SER A 1 93 ? 9.511 4.017 -14.043 1.00 88.62 93 SER A N 1
ATOM 705 C CA . SER A 1 93 ? 9.630 5.468 -13.890 1.00 88.62 93 SER A CA 1
ATOM 706 C C . SER A 1 93 ? 8.786 5.977 -12.721 1.00 88.62 93 SER A C 1
ATOM 708 O O . SER A 1 93 ? 7.772 5.375 -12.348 1.00 88.62 93 SER A O 1
ATOM 710 N N . ALA A 1 94 ? 9.141 7.153 -12.196 1.00 88.12 94 ALA A N 1
ATOM 711 C CA . ALA A 1 94 ? 8.351 7.834 -11.170 1.00 88.12 94 ALA A CA 1
ATOM 712 C C . ALA A 1 94 ? 6.872 7.983 -11.575 1.00 88.12 94 ALA A C 1
ATOM 714 O O . ALA A 1 94 ? 5.982 7.784 -10.749 1.00 88.12 94 ALA A O 1
ATOM 715 N N . LEU A 1 95 ? 6.597 8.264 -12.855 1.00 89.88 95 LEU A N 1
ATOM 716 C CA . LEU A 1 95 ? 5.233 8.404 -13.358 1.00 89.88 95 LEU A CA 1
ATOM 717 C C . LEU A 1 95 ? 4.461 7.078 -13.305 1.00 89.88 95 LEU A C 1
ATOM 719 O O . LEU A 1 95 ? 3.320 7.069 -12.848 1.00 89.88 95 LEU A O 1
ATOM 723 N N . SER A 1 96 ? 5.078 5.961 -13.709 1.00 90.94 96 SER A N 1
ATOM 724 C CA . SER A 1 96 ? 4.436 4.638 -13.633 1.00 90.94 96 SER A CA 1
ATOM 725 C C . SER A 1 96 ? 4.072 4.260 -12.191 1.00 90.94 96 SER A C 1
ATOM 727 O O . SER A 1 96 ? 2.964 3.787 -11.933 1.00 90.94 96 SER A O 1
ATOM 729 N N . HIS A 1 97 ? 4.948 4.569 -11.229 1.00 92.12 97 HIS A N 1
ATOM 730 C CA . HIS A 1 97 ? 4.681 4.357 -9.808 1.00 92.12 97 HIS A CA 1
ATOM 731 C C . HIS A 1 97 ? 3.542 5.239 -9.288 1.00 92.12 97 HIS A C 1
ATOM 733 O O . HIS A 1 97 ? 2.674 4.736 -8.579 1.00 92.12 97 HIS A O 1
ATOM 739 N N . ILE A 1 98 ? 3.501 6.524 -9.660 1.00 94.44 98 ILE A N 1
ATOM 740 C CA . ILE A 1 98 ? 2.419 7.440 -9.264 1.00 94.44 98 ILE A CA 1
ATOM 741 C C . ILE A 1 98 ? 1.073 6.949 -9.802 1.00 94.44 98 ILE A C 1
ATOM 743 O O . ILE A 1 98 ? 0.110 6.840 -9.043 1.00 94.44 98 ILE A O 1
ATOM 747 N N . VAL A 1 99 ? 1.000 6.628 -11.097 1.00 95.12 99 VAL A N 1
ATOM 748 C CA . VAL A 1 99 ? -0.242 6.156 -11.726 1.00 95.12 99 VAL A CA 1
ATOM 749 C C . VAL A 1 99 ? -0.706 4.860 -11.071 1.00 95.12 99 VAL A C 1
ATOM 751 O O . VAL A 1 99 ? -1.872 4.747 -10.693 1.00 95.12 99 VAL A O 1
ATOM 754 N N . PHE A 1 100 ? 0.202 3.905 -10.865 1.00 95.56 100 PHE A N 1
ATOM 755 C CA . PHE A 1 100 ? -0.154 2.650 -10.220 1.00 95.56 100 PHE A CA 1
ATOM 756 C C . PHE A 1 100 ? -0.607 2.842 -8.770 1.00 95.56 100 PHE A C 1
ATOM 758 O O . PHE A 1 100 ? -1.587 2.227 -8.360 1.00 95.56 100 PHE A O 1
ATOM 765 N N . ALA A 1 101 ? 0.042 3.723 -8.006 1.00 96.56 101 ALA A N 1
ATOM 766 C CA . ALA A 1 101 ? -0.358 4.042 -6.639 1.00 96.56 101 ALA A CA 1
ATOM 767 C C . ALA A 1 101 ? -1.771 4.622 -6.567 1.00 96.56 101 ALA A C 1
ATOM 769 O O . ALA A 1 101 ? -2.564 4.206 -5.723 1.00 96.56 101 ALA A O 1
ATOM 770 N N . LEU A 1 102 ? -2.116 5.526 -7.487 1.00 97.19 102 LEU A N 1
ATOM 771 C CA . LEU A 1 102 ? -3.468 6.073 -7.594 1.00 97.19 102 LEU A CA 1
ATOM 772 C C . LEU A 1 102 ? -4.487 4.986 -7.952 1.00 97.19 102 LEU A C 1
ATOM 774 O O . LEU A 1 102 ? -5.552 4.927 -7.340 1.00 97.19 102 LEU A O 1
ATOM 778 N N . CYS A 1 103 ? -4.157 4.096 -8.892 1.00 96.88 103 CYS A N 1
ATOM 779 C CA . CYS A 1 103 ? -5.010 2.960 -9.240 1.00 96.88 103 CYS A CA 1
ATOM 780 C C . CYS A 1 103 ? -5.180 1.979 -8.072 1.00 96.88 103 CYS A C 1
ATOM 782 O O . CYS A 1 103 ? -6.293 1.513 -7.831 1.00 96.88 103 CYS A O 1
ATOM 784 N N . ALA A 1 104 ? -4.114 1.680 -7.328 1.00 96.56 104 ALA A N 1
ATOM 785 C CA . ALA A 1 104 ? -4.151 0.803 -6.163 1.00 96.56 104 ALA A CA 1
ATOM 786 C C . ALA A 1 104 ? -5.001 1.411 -5.039 1.00 96.56 104 ALA A C 1
ATOM 788 O O . ALA A 1 104 ? -5.896 0.743 -4.524 1.00 96.56 104 ALA A O 1
ATOM 789 N N . TRP A 1 105 ? -4.797 2.695 -4.725 1.00 96.75 105 TRP A N 1
ATOM 790 C CA . TRP A 1 105 ? -5.619 3.440 -3.769 1.00 96.75 105 TRP A CA 1
ATOM 791 C C . TRP A 1 105 ? -7.099 3.438 -4.175 1.00 96.75 105 TRP A C 1
ATOM 793 O O . TRP A 1 105 ? -7.964 3.083 -3.372 1.00 96.75 105 TRP A O 1
ATOM 803 N N . ALA A 1 106 ? -7.395 3.756 -5.439 1.00 97.25 106 ALA A N 1
ATOM 804 C CA . ALA A 1 106 ? -8.756 3.740 -5.962 1.00 97.25 106 ALA A CA 1
ATOM 805 C C . ALA A 1 106 ? -9.370 2.332 -5.913 1.00 97.25 106 ALA A C 1
ATOM 807 O O . ALA A 1 106 ? -10.532 2.184 -5.548 1.00 97.25 106 ALA A O 1
ATOM 808 N N . THR A 1 107 ? -8.600 1.287 -6.221 1.00 96.94 107 THR A N 1
ATOM 809 C CA . THR A 1 107 ? -9.066 -0.107 -6.154 1.00 96.94 107 THR A CA 1
ATOM 810 C C . THR A 1 107 ? -9.376 -0.515 -4.716 1.00 96.94 107 THR A C 1
ATOM 812 O O . THR A 1 107 ? -10.429 -1.096 -4.455 1.00 96.94 107 THR A O 1
ATOM 815 N N . LEU A 1 108 ? -8.513 -0.166 -3.758 1.00 94.81 108 LEU A N 1
ATOM 816 C CA . LEU A 1 108 ? -8.775 -0.414 -2.341 1.00 94.81 108 LEU A CA 1
ATOM 817 C C . LEU A 1 108 ? -10.057 0.297 -1.887 1.00 94.81 108 LEU A C 1
ATOM 819 O O . LEU A 1 108 ? -10.944 -0.336 -1.316 1.00 94.81 108 LEU A O 1
ATOM 823 N N . GLY A 1 109 ? -10.194 1.583 -2.210 1.00 95.12 109 GLY A N 1
ATOM 824 C CA . GLY A 1 109 ? -11.319 2.406 -1.774 1.00 95.12 109 GLY A CA 1
ATOM 825 C C . GLY A 1 109 ? -12.654 2.108 -2.464 1.00 95.12 109 GLY A C 1
ATOM 826 O O . GLY A 1 109 ? -13.694 2.115 -1.807 1.00 95.12 109 GLY A O 1
ATOM 827 N N . PHE A 1 110 ? -12.665 1.848 -3.772 1.00 96.75 110 PHE A N 1
ATOM 828 C CA . PHE A 1 110 ? -13.898 1.668 -4.551 1.00 96.75 110 PHE A CA 1
ATOM 829 C C . PHE A 1 110 ? -14.283 0.208 -4.792 1.00 96.75 110 PHE A C 1
ATOM 831 O O . PHE A 1 110 ? -15.438 -0.052 -5.122 1.00 96.75 110 PHE A O 1
ATOM 838 N N . VAL A 1 111 ? -13.357 -0.741 -4.630 1.00 95.94 111 VAL A N 1
ATOM 839 C CA . VAL A 1 111 ? -13.623 -2.165 -4.886 1.00 95.94 111 VAL A CA 1
ATOM 840 C C . VAL A 1 111 ? -13.480 -2.978 -3.607 1.00 95.94 111 VAL A C 1
ATOM 842 O O . VAL A 1 111 ? -14.450 -3.588 -3.160 1.00 95.94 111 VAL A O 1
ATOM 845 N N . VAL A 1 112 ? -12.299 -2.960 -2.984 1.00 93.50 112 VAL A N 1
ATOM 846 C CA . VAL A 1 112 ? -11.994 -3.850 -1.851 1.00 93.50 112 VAL A CA 1
ATOM 847 C C . VAL A 1 112 ? -12.806 -3.477 -0.611 1.00 93.50 112 VAL A C 1
ATOM 849 O O . VAL A 1 112 ? -13.480 -4.330 -0.041 1.00 93.50 112 VAL A O 1
ATOM 852 N N . PHE A 1 113 ? -12.807 -2.210 -0.202 1.00 92.62 113 PHE A N 1
ATOM 853 C CA . PHE A 1 113 ? -13.517 -1.768 1.001 1.00 92.62 113 PHE A CA 1
ATOM 854 C C . PHE A 1 113 ? -15.040 -1.945 0.922 1.00 92.62 113 PHE A C 1
ATOM 856 O O . PHE A 1 113 ? -15.614 -2.493 1.868 1.00 92.62 113 PHE A O 1
ATOM 863 N N . PRO A 1 114 ? -15.718 -1.591 -0.189 1.00 92.31 114 PRO A N 1
ATOM 864 C CA . PRO A 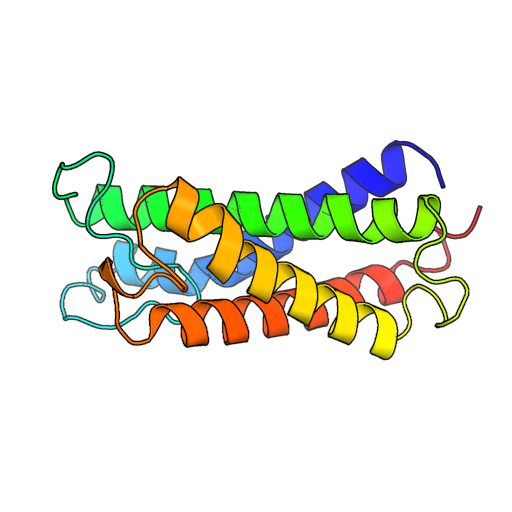1 114 ? -17.119 -1.943 -0.378 1.00 92.31 114 PRO A CA 1
ATOM 865 C C . PRO A 1 114 ? -17.376 -3.447 -0.307 1.00 92.31 114 PRO A C 1
ATOM 867 O O . PRO A 1 114 ? -18.329 -3.851 0.358 1.00 92.31 114 PRO A O 1
ATOM 870 N N . ALA A 1 115 ? -16.523 -4.269 -0.931 1.00 91.00 115 ALA A N 1
ATOM 871 C CA . ALA A 1 115 ? -16.661 -5.725 -0.910 1.00 91.00 115 ALA A CA 1
ATOM 872 C C . ALA A 1 115 ? -16.512 -6.316 0.503 1.00 91.00 115 ALA A C 1
ATOM 874 O O . ALA A 1 115 ? -17.176 -7.296 0.829 1.00 91.00 115 ALA A O 1
ATOM 875 N N . LEU A 1 116 ? -15.695 -5.695 1.358 1.00 88.50 116 LEU A N 1
ATOM 876 C CA . LEU A 1 116 ? -15.533 -6.067 2.768 1.00 88.50 116 LEU A CA 1
ATOM 877 C C . LEU A 1 116 ? -16.608 -5.464 3.692 1.00 88.50 116 LEU A C 1
ATOM 879 O O . LEU A 1 116 ? -16.649 -5.777 4.880 1.00 88.50 116 LEU A O 1
ATOM 883 N N . GLY A 1 117 ? -17.503 -4.626 3.161 1.00 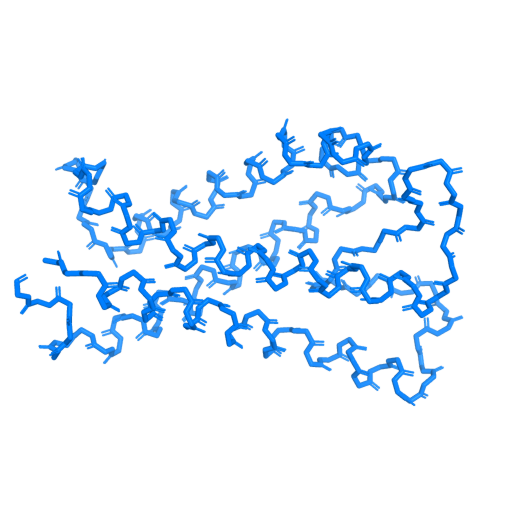88.81 117 GLY A N 1
ATOM 884 C CA . GLY A 1 117 ? -18.607 -4.027 3.910 1.00 88.81 117 GLY A CA 1
ATOM 885 C C . GLY A 1 117 ? -18.293 -2.686 4.580 1.00 88.81 117 GLY A C 1
ATOM 886 O O . GLY A 1 117 ? -19.212 -2.090 5.142 1.00 88.81 117 GLY A O 1
ATOM 887 N N . PHE A 1 118 ? -17.073 -2.157 4.436 1.00 89.06 118 PHE A N 1
ATOM 888 C CA . PHE A 1 118 ? -16.605 -0.889 5.033 1.00 89.06 118 PHE A CA 1
ATOM 889 C C . PHE A 1 118 ? -17.164 0.365 4.336 1.00 89.06 118 PHE A C 1
ATOM 891 O O . PHE A 1 118 ? -16.932 1.500 4.752 1.00 89.06 118 PHE A O 1
ATOM 898 N N . GLY A 1 119 ? -17.936 0.169 3.265 1.00 90.69 119 GLY A N 1
ATOM 899 C CA . GLY A 1 119 ? -18.468 1.244 2.436 1.00 90.69 119 GLY A CA 1
ATOM 900 C C . GLY A 1 119 ? -17.440 1.798 1.453 1.00 90.69 119 GLY A C 1
ATOM 901 O O . GLY A 1 119 ? -16.270 1.418 1.452 1.00 90.69 119 GLY A O 1
ATOM 902 N N . ILE A 1 120 ? -17.905 2.692 0.581 1.00 94.38 120 ILE A N 1
ATOM 903 C CA . ILE A 1 120 ? -17.039 3.382 -0.381 1.00 94.38 120 ILE A CA 1
ATOM 904 C C . ILE A 1 120 ? -15.978 4.144 0.399 1.00 94.38 120 ILE A C 1
ATOM 906 O O . ILE A 1 120 ? -16.308 4.843 1.354 1.00 94.38 120 ILE A O 1
ATOM 910 N N . MET A 1 121 ? -14.716 3.980 0.003 1.00 93.44 121 MET A N 1
ATOM 911 C CA . MET A 1 121 ? -13.565 4.652 0.604 1.00 93.44 121 MET A CA 1
ATOM 912 C C . MET A 1 121 ? -13.400 4.403 2.116 1.00 93.44 121 MET A C 1
ATOM 914 O O . MET A 1 121 ? -12.646 5.106 2.782 1.00 93.44 121 MET A O 1
ATOM 918 N N . GLY A 1 122 ? -14.080 3.383 2.656 1.00 90.00 122 GLY A N 1
ATOM 919 C CA . GLY A 1 122 ? -14.038 3.035 4.074 1.00 90.00 122 GLY A CA 1
ATOM 920 C C . GLY A 1 122 ? -14.843 3.969 4.984 1.00 90.00 122 GLY A C 1
ATOM 921 O O . GLY A 1 122 ? -14.682 3.918 6.199 1.00 90.00 122 GLY A O 1
ATOM 922 N N . TYR A 1 123 ? -15.735 4.797 4.422 1.00 90.62 123 TYR A N 1
ATOM 923 C CA . TYR A 1 123 ? -16.493 5.810 5.169 1.00 90.62 123 TYR A CA 1
ATOM 924 C C . TYR A 1 123 ? -17.414 5.267 6.273 1.00 90.62 123 TYR A C 1
ATOM 926 O O . TYR A 1 123 ? -17.888 6.057 7.090 1.00 90.62 123 TYR A O 1
ATOM 934 N N . LYS A 1 124 ? -17.719 3.961 6.310 1.00 88.38 124 LYS A N 1
ATOM 935 C CA . LYS A 1 124 ? -18.483 3.383 7.430 1.00 88.38 124 LYS A CA 1
ATOM 936 C C . LYS A 1 124 ? -17.625 3.138 8.671 1.00 88.38 124 LYS A C 1
ATOM 938 O O . LYS A 1 124 ? -18.197 3.026 9.750 1.00 88.38 124 LYS A O 1
ATOM 943 N N . GLU A 1 125 ? -16.307 3.046 8.509 1.00 85.38 125 GLU A N 1
ATOM 944 C CA . GLU A 1 125 ? -15.363 2.810 9.604 1.00 85.38 125 GLU A CA 1
ATOM 945 C C . GLU A 1 125 ? -14.807 4.141 10.130 1.00 85.38 125 GLU A C 1
ATOM 947 O O . GLU A 1 125 ? -14.991 4.454 11.302 1.00 85.38 125 GLU A O 1
ATOM 952 N N . ASP A 1 126 ? -14.229 4.976 9.256 1.00 84.00 126 ASP A N 1
ATOM 953 C CA . ASP A 1 126 ? -13.758 6.323 9.609 1.00 84.00 126 ASP A CA 1
ATOM 954 C C . ASP A 1 126 ? -13.929 7.300 8.429 1.00 84.00 126 ASP A C 1
ATOM 956 O O . ASP A 1 126 ? -13.782 6.942 7.256 1.00 84.00 126 ASP A O 1
ATOM 960 N N . LYS A 1 127 ? -14.213 8.574 8.726 1.00 86.50 127 LYS A N 1
ATOM 961 C CA . LYS A 1 127 ? -14.338 9.639 7.716 1.00 86.50 127 LYS A CA 1
ATOM 962 C C . LYS A 1 127 ? -13.015 9.982 7.010 1.00 86.50 127 LYS A C 1
ATOM 964 O O . LYS A 1 127 ? -13.040 10.566 5.927 1.00 86.50 127 LYS A O 1
ATOM 969 N N . TRP A 1 128 ? -11.881 9.653 7.621 1.00 87.25 128 TRP A N 1
ATOM 970 C CA . TRP A 1 128 ? -10.520 9.892 7.143 1.00 87.25 128 TRP A CA 1
ATOM 971 C C . TRP A 1 128 ? -9.841 8.645 6.582 1.00 87.25 128 TRP A C 1
ATOM 973 O O . TRP A 1 128 ? -8.766 8.779 6.001 1.00 87.25 128 TRP A O 1
ATOM 983 N N . MET A 1 129 ? -10.482 7.474 6.654 1.00 86.69 129 MET A N 1
ATOM 984 C CA . MET A 1 129 ? -9.942 6.207 6.144 1.00 86.69 129 MET A CA 1
ATOM 985 C C . MET A 1 129 ? -9.409 6.337 4.707 1.00 86.69 129 MET A C 1
ATOM 987 O O . MET A 1 129 ? -8.320 5.875 4.378 1.00 86.69 129 MET A O 1
ATOM 991 N N . TRP A 1 130 ? -10.142 7.040 3.841 1.00 91.44 130 TRP A N 1
ATOM 992 C CA . TRP A 1 130 ? -9.734 7.278 2.455 1.00 91.44 130 TRP A CA 1
ATOM 993 C C . TRP A 1 130 ? -8.375 7.983 2.338 1.00 91.44 130 TRP A C 1
ATOM 995 O O . TRP A 1 130 ? -7.586 7.668 1.444 1.00 91.44 130 TRP A O 1
ATOM 1005 N N . PHE A 1 131 ? -8.114 8.939 3.233 1.00 90.44 131 PHE A N 1
ATOM 1006 C CA . PHE A 1 131 ? -6.909 9.755 3.254 1.00 90.44 131 PHE A CA 1
ATOM 1007 C C . PHE A 1 131 ? -5.749 8.991 3.891 1.00 90.44 131 PHE A C 1
ATOM 1009 O O . PHE A 1 131 ? -4.637 9.033 3.375 1.00 90.44 131 PHE A O 1
ATOM 1016 N N . GLU A 1 132 ? -6.011 8.229 4.951 1.00 88.06 132 GLU A N 1
ATOM 1017 C CA . GLU A 1 132 ? -5.029 7.325 5.563 1.00 88.06 132 GLU A CA 1
ATOM 1018 C C . GLU A 1 132 ? -4.522 6.300 4.550 1.00 88.06 132 GLU A C 1
ATOM 1020 O O . GLU A 1 132 ? -3.314 6.131 4.369 1.00 88.06 132 GLU A O 1
ATOM 1025 N N . VAL A 1 133 ? -5.434 5.681 3.796 1.00 90.06 133 VAL A N 1
ATOM 1026 C CA . VAL A 1 133 ? -5.074 4.728 2.741 1.00 90.06 133 VAL A CA 1
ATOM 1027 C C . VAL A 1 133 ? -4.370 5.424 1.583 1.00 90.06 133 VAL A C 1
ATOM 1029 O O . VAL A 1 133 ? -3.442 4.847 1.017 1.00 90.06 133 VAL A O 1
ATOM 1032 N N . PHE A 1 134 ? -4.741 6.662 1.242 1.00 93.38 134 PHE A N 1
ATOM 1033 C CA . PHE A 1 134 ? -4.023 7.451 0.238 1.00 93.38 134 PHE A CA 1
ATOM 1034 C C . PHE A 1 134 ? -2.569 7.692 0.651 1.00 93.38 134 PHE A C 1
ATOM 1036 O O . PHE A 1 134 ? -1.654 7.350 -0.097 1.00 93.38 134 PHE A O 1
ATOM 1043 N N . VAL A 1 135 ? -2.351 8.222 1.858 1.00 91.62 135 VAL A N 1
ATOM 1044 C CA . VAL A 1 135 ? -1.015 8.500 2.403 1.00 91.62 135 VAL A CA 1
ATOM 1045 C C . VAL A 1 135 ? -0.203 7.213 2.500 1.00 91.62 135 VAL A C 1
ATOM 1047 O O . VAL A 1 135 ? 0.941 7.170 2.050 1.00 91.62 135 VAL A O 1
ATOM 1050 N N . THR A 1 136 ? -0.809 6.143 3.006 1.00 90.88 136 THR A N 1
ATOM 1051 C CA . THR A 1 136 ? -0.168 4.831 3.120 1.00 90.88 136 THR A CA 1
ATOM 1052 C C . THR A 1 136 ? 0.255 4.290 1.760 1.00 90.88 136 THR A C 1
ATOM 1054 O O . THR A 1 136 ? 1.400 3.875 1.590 1.00 90.88 136 THR A O 1
ATOM 1057 N N . THR A 1 137 ? -0.633 4.343 0.766 1.00 93.25 137 THR A N 1
ATOM 1058 C CA . THR A 1 137 ? -0.336 3.866 -0.592 1.00 93.25 137 THR A CA 1
ATOM 1059 C C . THR A 1 137 ? 0.725 4.735 -1.268 1.00 93.25 137 THR A C 1
ATOM 1061 O O . THR A 1 137 ? 1.583 4.213 -1.974 1.00 93.25 137 THR A O 1
ATOM 1064 N N . ALA A 1 138 ? 0.728 6.048 -1.020 1.00 94.50 138 ALA A N 1
ATOM 1065 C CA . ALA A 1 138 ? 1.746 6.956 -1.541 1.00 94.50 138 ALA A CA 1
ATOM 1066 C C . ALA A 1 138 ? 3.134 6.664 -0.946 1.00 94.50 138 ALA A C 1
ATOM 1068 O O . ALA A 1 138 ? 4.109 6.545 -1.687 1.00 94.50 138 ALA A O 1
ATOM 1069 N N . ILE A 1 139 ? 3.230 6.491 0.377 1.00 94.25 139 ILE A N 1
ATOM 1070 C CA . ILE A 1 139 ? 4.492 6.129 1.042 1.00 94.25 139 ILE A CA 1
ATOM 1071 C C . ILE A 1 139 ? 4.966 4.754 0.559 1.00 94.25 139 ILE A C 1
ATOM 1073 O O . ILE A 1 139 ? 6.137 4.595 0.213 1.00 94.25 139 ILE A O 1
ATOM 1077 N N . MET A 1 140 ? 4.054 3.784 0.475 1.00 93.00 140 MET A N 1
ATOM 1078 C CA . MET A 1 140 ? 4.321 2.456 -0.074 1.00 93.00 140 MET A CA 1
ATOM 1079 C C . MET A 1 140 ? 4.904 2.547 -1.489 1.00 93.00 140 MET A C 1
ATOM 1081 O O . MET A 1 140 ? 5.929 1.930 -1.769 1.00 93.00 140 MET A O 1
ATOM 1085 N N . ALA A 1 141 ? 4.302 3.354 -2.364 1.00 94.00 141 ALA A N 1
ATOM 1086 C CA . ALA A 1 141 ? 4.764 3.548 -3.732 1.00 94.00 141 ALA A CA 1
ATOM 1087 C C . ALA A 1 141 ? 6.172 4.142 -3.799 1.00 94.00 141 ALA A C 1
ATOM 1089 O O . ALA A 1 141 ? 6.994 3.661 -4.576 1.00 94.00 141 ALA A O 1
ATOM 1090 N N . ILE A 1 142 ? 6.464 5.144 -2.966 1.00 94.81 142 ILE A N 1
ATOM 1091 C CA . ILE A 1 142 ? 7.788 5.774 -2.887 1.00 94.81 142 ILE A CA 1
ATOM 1092 C C . ILE A 1 142 ? 8.835 4.759 -2.422 1.00 94.81 142 ILE A C 1
ATOM 1094 O O . ILE A 1 142 ? 9.860 4.588 -3.079 1.00 94.81 142 ILE A O 1
ATOM 1098 N N . LEU A 1 143 ? 8.579 4.058 -1.315 1.00 94.69 143 LEU A N 1
ATOM 1099 C CA . LEU A 1 143 ? 9.516 3.074 -0.767 1.00 94.69 143 LEU A CA 1
ATOM 1100 C C . LEU A 1 143 ? 9.733 1.903 -1.728 1.00 94.69 143 LEU A C 1
ATOM 1102 O O . LEU A 1 143 ? 10.864 1.445 -1.899 1.00 94.69 143 LEU A O 1
ATOM 1106 N N . PHE A 1 144 ? 8.670 1.446 -2.390 1.00 93.06 144 PHE A N 1
ATOM 1107 C CA . PHE A 1 144 ? 8.748 0.389 -3.390 1.00 93.06 144 PHE A CA 1
ATOM 1108 C C . PHE A 1 144 ? 9.545 0.843 -4.616 1.00 93.06 144 PHE A C 1
ATOM 1110 O O . PHE A 1 144 ? 10.435 0.121 -5.057 1.00 93.06 144 PHE A O 1
ATOM 1117 N N . ALA A 1 145 ? 9.299 2.057 -5.120 1.00 92.00 145 ALA A N 1
ATOM 1118 C CA . ALA A 1 145 ? 10.056 2.635 -6.227 1.00 92.00 145 ALA A CA 1
ATOM 1119 C C . ALA A 1 145 ? 11.545 2.753 -5.892 1.00 92.00 145 ALA A C 1
ATOM 1121 O O . ALA A 1 145 ? 12.375 2.314 -6.685 1.00 92.00 145 ALA A O 1
ATOM 1122 N N . ILE A 1 146 ? 11.885 3.277 -4.708 1.00 91.38 146 ILE A N 1
ATOM 1123 C CA . ILE A 1 146 ? 13.274 3.368 -4.233 1.00 91.38 146 ILE A CA 1
ATOM 1124 C C . ILE A 1 146 ? 13.902 1.978 -4.179 1.00 91.38 146 ILE A C 1
ATOM 1126 O O . ILE A 1 146 ? 14.986 1.782 -4.716 1.00 91.38 146 ILE A O 1
ATOM 1130 N N . THR A 1 147 ? 13.215 1.008 -3.572 1.00 89.81 147 THR A N 1
ATOM 1131 C CA . THR A 1 147 ? 13.742 -0.351 -3.401 1.00 89.81 147 THR A CA 1
ATOM 1132 C C . THR A 1 147 ? 14.001 -1.008 -4.753 1.00 89.81 147 THR A C 1
ATOM 1134 O O . THR A 1 147 ? 15.095 -1.505 -5.001 1.00 89.81 147 THR A O 1
ATOM 1137 N N . ILE A 1 148 ? 13.029 -0.972 -5.662 1.00 84.06 148 ILE A N 1
ATOM 1138 C CA . ILE A 1 148 ? 13.159 -1.619 -6.967 1.00 84.06 148 ILE A CA 1
ATOM 1139 C C . ILE A 1 148 ? 14.227 -0.937 -7.820 1.00 84.06 148 ILE A C 1
ATOM 1141 O O . ILE A 1 148 ? 15.079 -1.633 -8.364 1.00 84.06 148 ILE A O 1
ATOM 1145 N N . ASN A 1 149 ? 14.242 0.397 -7.889 1.00 80.75 149 ASN A N 1
ATOM 1146 C CA . ASN A 1 149 ? 15.256 1.125 -8.656 1.00 80.75 149 ASN A CA 1
ATOM 1147 C C . ASN A 1 149 ? 16.664 0.941 -8.069 1.00 80.75 149 ASN A C 1
ATOM 1149 O O . ASN A 1 149 ? 17.632 0.873 -8.817 1.00 80.75 149 ASN A O 1
ATOM 1153 N N . TRP A 1 150 ? 16.790 0.790 -6.748 1.00 81.69 150 TRP A N 1
ATOM 1154 C CA . TRP A 1 150 ? 18.069 0.480 -6.107 1.00 81.69 150 TRP A CA 1
ATOM 1155 C C . TRP A 1 150 ? 18.602 -0.913 -6.484 1.00 81.69 150 TRP A C 1
ATOM 1157 O O . TRP A 1 150 ? 19.812 -1.102 -6.600 1.00 81.69 150 TRP A O 1
ATOM 1167 N N . PHE A 1 151 ? 17.715 -1.892 -6.700 1.00 73.06 151 PHE A N 1
ATOM 1168 C CA . PHE A 1 151 ? 18.079 -3.261 -7.097 1.00 73.06 151 PHE A CA 1
ATOM 1169 C C . PHE A 1 151 ? 18.038 -3.510 -8.622 1.00 73.06 151 PHE A C 1
ATOM 1171 O O . PHE A 1 151 ? 18.455 -4.578 -9.083 1.00 73.06 151 PHE A O 1
ATOM 1178 N N . GLN A 1 152 ? 17.595 -2.534 -9.422 1.00 61.97 152 GLN A N 1
ATOM 1179 C CA . GLN A 1 152 ? 17.752 -2.505 -10.880 1.00 61.97 152 GLN A CA 1
ATOM 1180 C C . GLN A 1 152 ? 19.147 -1.964 -11.240 1.00 61.97 152 GLN A C 1
ATOM 1182 O O . GLN A 1 152 ? 19.318 -0.779 -11.516 1.00 61.97 152 GLN A O 1
ATOM 1187 N N . PRO A 1 153 ? 20.171 -2.838 -11.235 1.00 51.94 153 PRO A N 1
ATOM 1188 C CA . PRO A 1 153 ? 20.521 -3.426 -12.527 1.00 51.94 153 PRO A CA 1
ATOM 1189 C C . PRO A 1 153 ? 20.827 -4.937 -12.504 1.00 51.94 153 PRO A C 1
ATOM 1191 O O . PRO A 1 153 ? 21.356 -5.445 -13.486 1.00 51.94 153 PRO A O 1
ATOM 1194 N N . SER A 1 154 ? 20.512 -5.683 -11.437 1.00 51.44 154 SER A N 1
ATOM 1195 C CA . SER A 1 154 ? 20.928 -7.100 -11.315 1.00 51.44 154 SER A CA 1
ATOM 1196 C C . SER A 1 154 ? 19.811 -8.149 -11.332 1.00 51.44 154 SER A C 1
ATOM 1198 O O . SER A 1 154 ? 20.108 -9.307 -11.614 1.00 51.44 154 SER A O 1
ATOM 1200 N N . TRP A 1 155 ? 18.549 -7.783 -11.075 1.00 50.66 155 TRP A N 1
ATOM 1201 C CA . TRP A 1 155 ? 17.470 -8.777 -10.898 1.00 50.66 155 TRP A CA 1
ATOM 1202 C C . TRP A 1 155 ? 16.299 -8.655 -11.875 1.00 50.66 155 TRP A C 1
ATOM 1204 O O . TRP A 1 155 ? 15.691 -9.660 -12.205 1.00 50.66 155 TRP A O 1
ATOM 1214 N N . PHE A 1 156 ? 16.013 -7.453 -12.378 1.00 53.09 156 PHE A N 1
ATOM 1215 C CA . PHE A 1 156 ? 14.804 -7.179 -13.170 1.00 53.09 156 PHE A CA 1
ATOM 1216 C C . PHE A 1 156 ? 15.082 -6.821 -14.644 1.00 53.09 156 PHE A C 1
ATOM 1218 O O . PHE A 1 156 ? 14.145 -6.606 -15.411 1.00 53.09 156 PHE A O 1
ATOM 1225 N N . LEU A 1 157 ? 16.359 -6.756 -15.042 1.00 42.59 157 LEU A N 1
ATOM 1226 C CA . LEU A 1 157 ? 16.804 -6.614 -16.431 1.00 42.59 157 LEU A CA 1
ATOM 1227 C C . LEU A 1 157 ? 17.309 -7.973 -16.938 1.00 42.59 157 LEU A C 1
ATOM 1229 O O . LEU A 1 157 ? 18.514 -8.209 -16.987 1.00 42.59 157 LEU A O 1
ATOM 1233 N N . VAL A 1 158 ? 16.373 -8.863 -17.285 1.00 39.12 158 VAL A N 1
ATOM 1234 C CA . VAL A 1 158 ? 16.575 -9.960 -18.253 1.00 39.12 158 VAL A CA 1
ATOM 1235 C C . VAL A 1 158 ? 15.334 -10.090 -19.129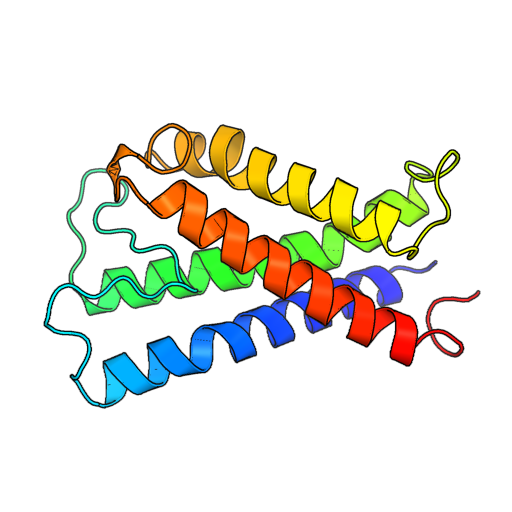 1.00 39.12 158 VAL A C 1
ATOM 1237 O O . VAL A 1 158 ? 14.212 -10.282 -18.580 1.00 39.12 158 VAL A O 1
#

Foldseek 3Di:
DDPVQLVVLLVLLLVLLVVLCVVVVVCVVVVVPPPDDDSLQFQQAQDFPRDGDDPVRRSVVRSVVSSVLSSCLSNVLVVCVVVCVCVVPDRLDPVSLVVSLVVSLCCCQQPVCVVRVCPRCSVVRPVCSSVSSSVNSVSSSVSSSCVVVVVPPPDSPD

Sequence (158 aa):
MNINDILLGGGVGVLIALLLALPALFAEMNRKAHKGGSHIVLPDVHSFLGRKLQDREVLALGLLIHLLAGLGYGVFFPLTVQLGFWVQIEAYSALSHIVFALCAWATLGFVVFPALGFGIMGYKEDKWMWFEVFVTTAIMAILFAITINWFQPSWFLV

pLDDT: mean 84.28, std 13.42, range [39.12, 97.25]

Secondary structure (DSSP, 8-state):
--HHHHHHHHHHHHHHHHHHHHHHHHHHHTTTTTTT---TTS----EETTEEPPHHHHHHHHHHHHHHHHHHHHHHHHHHHHTTTTSSS-TTSHHHHHHHHHHHHHHIIIIIHHHTTS-GGGTTT-TTHHHHHHHHHHHHHHHHHHHHHHHTTTSS--

Radius of gyration: 16.35 Å; chains: 1; bounding box: 43×26×49 Å